Protein AF-A0A966F3T3-F1 (afdb_monomer)

Mean predicted aligned error: 4.18 Å

Foldseek 3Di:
DPPDDADQEPLPDQKDWDWDADPVVRDIDDTDIDGAPPRDDLRVLVVVVVVVDLDDDHNDYDPSNVVSSVPD

Sequence (72 aa):
MRENRFSTHFGGAEAFALYTVDEVTRDVGPRQVVAPPEHGRGVFPMWLRQQGAT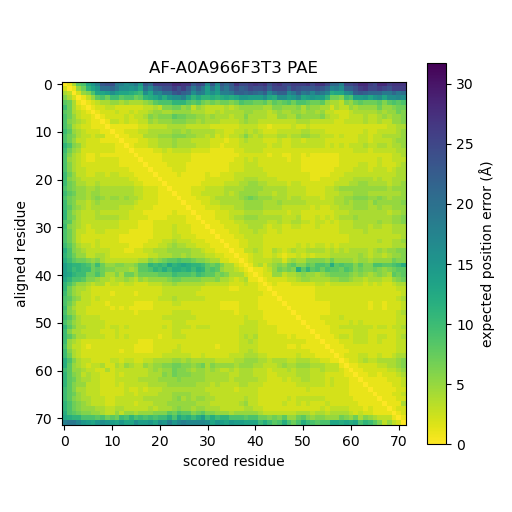VVLANGMGPRAADIFDHH

Solvent-accessible surface area (backbone atoms only — not comparable to full-atom values): 4830 Å² total; per-residue (Å²): 135,75,87,95,63,74,46,83,37,54,93,71,46,78,58,46,78,45,68,55,69,42,84,86,84,66,47,72,50,73,82,42,80,44,71,65,76,82,89,55,92,67,42,63,52,57,50,42,46,73,72,66,54,88,74,86,87,67,76,35,73,58,68,74,48,50,51,53,65,75,74,105

Nearest PDB structures (foldseek):
  2yx6-assembly2_C  TM=9.152E-01  e=1.339E-03  Pyrococcus horikoshii OT3
  4afx-assembly1_B  TM=6.171E-01  e=1.571E+00  Homo sapiens
  4aju-assembly1_B  TM=6.302E-01  e=1.918E+00  Homo sapiens
  5om6-assembly2_D  TM=4.307E-01  e=6.176E-01  Homo sapiens
  3f02-assembly2_D  TM=5.589E-01  e=3.059E+00  Homo sapiens

Radius of gyration: 12.65 Å; Cα contacts (8 Å, |Δi|>4): 78; chains: 1; bounding box: 32×32×30 Å

Structure (mmCIF, N/CA/C/O backbone):
data_AF-A0A966F3T3-F1
#
_entry.id   AF-A0A966F3T3-F1
#
loop_
_atom_site.group_PDB
_atom_site.id
_atom_site.type_symbol
_atom_site.label_atom_id
_atom_site.label_alt_id
_atom_site.label_comp_id
_atom_site.label_asym_id
_atom_site.label_entity_id
_atom_site.label_seq_id
_atom_site.pdbx_PDB_ins_code
_atom_site.Cartn_x
_atom_site.Cartn_y
_atom_site.Cartn_z
_atom_site.occupancy
_atom_site.B_iso_or_equiv
_atom_site.auth_seq_id
_atom_site.auth_comp_id
_atom_site.auth_asym_id
_atom_site.auth_atom_id
_atom_site.pdbx_PDB_model_num
ATOM 1 N N . MET A 1 1 ? 8.946 16.419 -2.077 1.00 45.81 1 MET A N 1
ATOM 2 C CA . MET A 1 1 ? 7.878 15.442 -1.780 1.00 45.81 1 MET A CA 1
ATOM 3 C C . MET A 1 1 ? 6.617 16.236 -1.474 1.00 45.81 1 MET A C 1
ATOM 5 O O . MET A 1 1 ? 6.707 17.155 -0.676 1.00 45.81 1 MET A O 1
ATOM 9 N N . ARG A 1 2 ? 5.492 16.005 -2.164 1.00 45.34 2 ARG A N 1
ATOM 10 C CA . ARG A 1 2 ? 4.205 16.606 -1.763 1.00 45.34 2 ARG A CA 1
ATOM 11 C C . ARG A 1 2 ? 3.508 15.577 -0.886 1.00 45.34 2 ARG A C 1
ATOM 13 O O . ARG A 1 2 ? 3.162 14.510 -1.387 1.00 45.34 2 ARG A O 1
ATOM 20 N N . GLU A 1 3 ? 3.415 15.858 0.407 1.00 61.06 3 GLU A N 1
ATOM 21 C CA . GLU A 1 3 ? 2.845 14.950 1.398 1.00 61.06 3 GLU A CA 1
ATOM 22 C C . GLU A 1 3 ? 1.436 14.504 0.985 1.00 61.06 3 GLU A C 1
ATOM 24 O O . GLU A 1 3 ? 0.603 15.310 0.578 1.00 61.06 3 GLU A O 1
ATOM 29 N N . ASN A 1 4 ? 1.183 13.199 1.101 1.00 68.31 4 ASN A N 1
ATOM 30 C CA . ASN A 1 4 ? -0.144 12.590 0.979 1.00 68.31 4 ASN A CA 1
ATOM 31 C C . ASN A 1 4 ? -0.747 12.473 -0.438 1.00 68.31 4 ASN A C 1
ATOM 33 O O . ASN A 1 4 ? -1.965 12.504 -0.605 1.00 68.31 4 ASN A O 1
ATOM 37 N N . ARG A 1 5 ? 0.084 12.296 -1.473 1.00 83.31 5 ARG A N 1
ATOM 38 C CA . ARG A 1 5 ? -0.382 11.917 -2.820 1.00 83.31 5 ARG A CA 1
ATOM 39 C C . ARG A 1 5 ? 0.018 10.489 -3.167 1.00 83.31 5 ARG A C 1
ATOM 41 O O . ARG A 1 5 ? 1.101 10.047 -2.793 1.00 83.31 5 ARG A O 1
ATOM 48 N N . PHE A 1 6 ? -0.822 9.804 -3.941 1.00 87.75 6 PHE A N 1
ATOM 49 C CA . PHE A 1 6 ? -0.426 8.556 -4.588 1.00 87.75 6 PHE A CA 1
ATOM 50 C C . PHE A 1 6 ? 0.714 8.790 -5.582 1.00 87.75 6 PHE A C 1
ATOM 52 O O . PHE A 1 6 ? 0.765 9.821 -6.263 1.00 87.75 6 PHE A O 1
ATOM 59 N N . SER A 1 7 ? 1.599 7.800 -5.694 1.00 89.00 7 SER A N 1
ATOM 60 C CA . SER A 1 7 ? 2.546 7.707 -6.802 1.00 89.00 7 SER A CA 1
ATOM 61 C C . SER A 1 7 ? 1.801 7.646 -8.133 1.00 89.00 7 SER A C 1
ATOM 63 O O . SER A 1 7 ? 0.692 7.116 -8.216 1.00 89.00 7 SER A O 1
ATOM 65 N N . THR A 1 8 ? 2.422 8.164 -9.194 1.00 87.94 8 THR A N 1
ATOM 66 C CA . THR A 1 8 ? 1.810 8.204 -10.531 1.00 87.94 8 THR A CA 1
ATOM 67 C C . THR A 1 8 ? 1.421 6.807 -11.023 1.00 87.94 8 THR A C 1
ATOM 69 O O . THR A 1 8 ? 0.358 6.651 -11.619 1.00 87.94 8 THR A O 1
ATOM 72 N N . HIS A 1 9 ? 2.244 5.798 -10.711 1.00 89.06 9 HIS A N 1
ATOM 73 C CA . HIS A 1 9 ? 2.015 4.391 -11.034 1.00 89.06 9 HIS A CA 1
ATOM 74 C C . HIS A 1 9 ? 2.335 3.506 -9.828 1.00 89.06 9 HIS A C 1
ATOM 76 O O . HIS A 1 9 ? 3.327 3.737 -9.138 1.00 89.06 9 HIS A O 1
ATOM 82 N N . PHE A 1 10 ? 1.545 2.451 -9.629 1.00 91.44 10 PHE A N 1
ATOM 83 C CA . PHE A 1 10 ? 1.730 1.487 -8.541 1.00 91.44 10 PHE A CA 1
ATOM 84 C C . PHE A 1 10 ? 3.122 0.830 -8.535 1.00 91.44 10 PHE A C 1
ATOM 86 O O . PHE A 1 10 ? 3.755 0.722 -7.492 1.00 91.44 10 PHE A O 1
ATOM 93 N N . GLY A 1 11 ? 3.632 0.428 -9.704 1.00 89.56 11 GLY A N 1
ATOM 94 C CA . GLY A 1 11 ? 4.913 -0.285 -9.809 1.00 89.56 11 GLY A CA 1
ATOM 95 C C . GLY A 1 11 ? 6.162 0.556 -9.513 1.00 89.56 11 GLY A C 1
ATOM 96 O O . GLY A 1 11 ? 7.248 -0.006 -9.460 1.00 89.56 11 GLY A O 1
ATOM 97 N N . GLY A 1 12 ? 6.018 1.875 -9.349 1.00 88.44 12 GLY A N 1
ATOM 98 C CA . GLY A 1 12 ? 7.104 2.796 -8.995 1.00 88.44 12 GLY A CA 1
ATOM 99 C C . GLY A 1 12 ? 6.846 3.526 -7.678 1.00 88.44 12 GLY A C 1
ATOM 100 O O . GLY A 1 12 ? 7.293 4.657 -7.506 1.00 88.44 12 GLY A O 1
ATOM 101 N N . ALA A 1 13 ? 6.037 2.945 -6.790 1.00 90.56 13 ALA A N 1
ATOM 102 C CA . ALA A 1 13 ? 5.808 3.510 -5.471 1.00 90.56 13 ALA A CA 1
ATOM 103 C C . ALA A 1 13 ? 7.067 3.381 -4.602 1.00 90.56 13 ALA A C 1
ATOM 105 O O . ALA A 1 13 ? 7.601 2.292 -4.432 1.00 90.56 13 ALA A O 1
ATOM 106 N N . GLU A 1 14 ? 7.515 4.498 -4.029 1.00 90.44 14 GLU A N 1
ATOM 107 C CA . GLU A 1 14 ? 8.674 4.553 -3.122 1.00 90.44 14 GLU A CA 1
ATOM 108 C C . GLU A 1 14 ? 8.299 4.195 -1.674 1.00 90.44 14 GLU A C 1
ATOM 110 O O . GLU A 1 14 ? 9.158 3.876 -0.858 1.00 90.44 14 GLU A O 1
ATOM 115 N N . ALA A 1 15 ? 7.007 4.258 -1.348 1.00 92.69 15 ALA A N 1
ATOM 116 C CA . ALA A 1 15 ? 6.457 3.901 -0.051 1.00 92.69 15 ALA A CA 1
ATOM 117 C C . ALA A 1 15 ? 4.988 3.492 -0.188 1.00 92.69 15 ALA A C 1
ATOM 119 O O . ALA A 1 15 ? 4.279 3.957 -1.085 1.00 92.69 15 ALA A O 1
ATOM 120 N N . PHE A 1 16 ? 4.519 2.683 0.757 1.00 94.69 16 PHE A N 1
ATOM 121 C CA . PHE A 1 16 ? 3.114 2.328 0.914 1.00 94.69 16 PHE A CA 1
ATOM 122 C C . PHE A 1 16 ? 2.608 2.806 2.274 1.00 94.69 16 PHE A C 1
ATOM 124 O O . PHE A 1 16 ? 3.302 2.687 3.282 1.00 94.69 16 PHE A O 1
ATOM 131 N N . ALA A 1 17 ? 1.401 3.371 2.294 1.00 95.56 17 ALA A N 1
ATOM 132 C CA . ALA A 1 17 ? 0.690 3.694 3.524 1.00 95.56 17 ALA A CA 1
ATOM 133 C C . ALA A 1 17 ? -0.324 2.580 3.809 1.00 95.56 17 ALA A C 1
ATOM 135 O O . ALA A 1 17 ? -1.243 2.369 3.019 1.00 95.56 17 ALA A O 1
ATOM 136 N N . LEU A 1 18 ? -0.129 1.870 4.916 1.00 96.12 18 LEU A N 1
ATOM 137 C CA . LEU A 1 18 ? -0.998 0.808 5.399 1.00 96.12 18 LEU A CA 1
ATOM 138 C C . LEU A 1 18 ? -1.911 1.351 6.497 1.00 96.12 18 LEU A C 1
ATOM 140 O O . LEU A 1 18 ? -1.490 2.150 7.340 1.00 96.12 18 LEU A O 1
ATOM 144 N N . TYR A 1 19 ? -3.156 0.892 6.464 1.00 96.56 19 TYR A N 1
ATOM 145 C CA . TYR A 1 19 ? -4.195 1.230 7.423 1.00 96.56 19 TYR A CA 1
ATOM 146 C C . TYR A 1 19 ? -4.942 -0.044 7.790 1.00 96.56 19 TYR A C 1
ATOM 148 O O . TYR A 1 19 ? -5.335 -0.805 6.907 1.00 96.56 19 TYR A O 1
ATOM 156 N N . THR A 1 20 ? -5.172 -0.239 9.082 1.00 96.62 20 THR A N 1
ATOM 157 C CA . THR A 1 20 ? -6.140 -1.224 9.568 1.00 96.62 20 THR A CA 1
ATOM 158 C C . THR A 1 20 ? -7.482 -0.525 9.706 1.00 96.62 20 THR A C 1
ATOM 160 O O . THR A 1 20 ? -7.550 0.541 10.316 1.00 96.62 20 THR A O 1
ATOM 163 N N . VAL A 1 21 ? -8.533 -1.103 9.137 1.00 96.62 21 VAL A N 1
ATOM 164 C CA . VAL A 1 21 ? -9.891 -0.553 9.195 1.00 96.62 21 VAL A CA 1
ATOM 165 C C . VAL A 1 21 ? -10.776 -1.535 9.947 1.00 96.62 21 VAL A C 1
ATOM 167 O O . VAL A 1 21 ? -10.784 -2.721 9.625 1.00 96.62 21 VAL A O 1
ATOM 170 N N . ASP A 1 22 ? -11.504 -1.041 10.945 1.00 96.56 22 ASP A N 1
ATOM 171 C CA . ASP A 1 22 ? -12.577 -1.791 11.591 1.00 96.56 22 ASP A CA 1
ATOM 172 C C . ASP A 1 22 ? -13.876 -1.539 10.816 1.00 96.56 22 ASP A C 1
ATOM 174 O O . ASP A 1 22 ? -14.389 -0.422 10.784 1.00 96.56 22 ASP A O 1
ATOM 178 N N . GLU A 1 23 ? -14.408 -2.561 10.146 1.00 94.25 23 GLU A N 1
ATOM 179 C CA . GLU A 1 23 ? -15.622 -2.417 9.330 1.00 94.25 23 GLU A CA 1
ATOM 180 C C . GLU A 1 23 ? -16.906 -2.261 10.164 1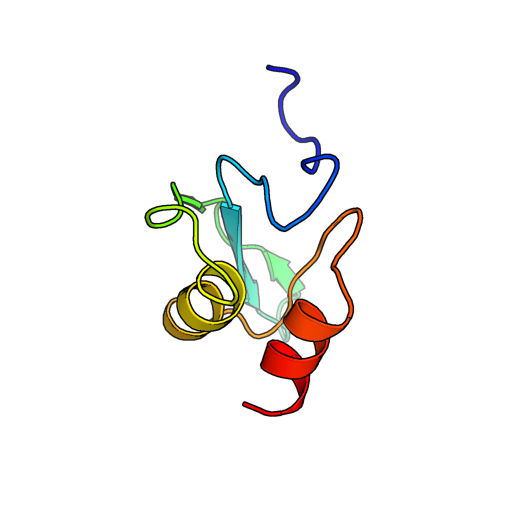.00 94.25 23 GLU A C 1
ATOM 182 O O . GLU A 1 23 ? -17.904 -1.734 9.665 1.00 94.25 23 GLU A O 1
ATOM 187 N N . VAL A 1 24 ? -16.892 -2.689 11.433 1.00 97.31 24 VAL A N 1
ATOM 188 C CA . VAL A 1 24 ? -18.045 -2.622 12.339 1.00 97.31 24 VAL A CA 1
ATOM 189 C C . VAL A 1 24 ? -18.165 -1.223 12.925 1.00 97.31 24 VAL A C 1
ATOM 191 O O . VAL A 1 24 ? -19.231 -0.609 12.843 1.00 97.31 24 VAL A O 1
ATOM 194 N N . THR A 1 25 ? -17.078 -0.701 13.496 1.00 97.75 25 THR A N 1
ATOM 195 C CA . THR A 1 25 ? -17.065 0.647 14.085 1.00 97.75 25 THR A CA 1
ATOM 196 C C . THR A 1 25 ? -16.846 1.737 13.040 1.00 97.75 25 THR A C 1
ATOM 198 O O . THR A 1 25 ? -17.219 2.885 13.273 1.00 97.75 25 THR A O 1
ATOM 201 N N . ARG A 1 26 ? -16.325 1.368 11.860 1.00 96.06 26 ARG A N 1
ATOM 202 C CA . ARG A 1 26 ? -15.876 2.265 10.781 1.00 96.06 26 ARG A CA 1
ATOM 203 C C . ARG A 1 26 ? -14.683 3.136 11.167 1.00 96.06 26 ARG A C 1
ATOM 205 O O . ARG A 1 26 ? -14.451 4.172 10.541 1.00 96.06 26 ARG A O 1
ATOM 212 N N . ASP A 1 27 ? -13.917 2.711 12.166 1.00 97.50 27 ASP A N 1
ATOM 213 C CA . ASP A 1 27 ? -12.702 3.402 12.570 1.00 97.50 27 ASP A CA 1
ATOM 214 C C . ASP A 1 27 ? -11.526 3.033 11.665 1.00 97.50 27 ASP A C 1
ATOM 216 O O . ASP A 1 27 ? -11.330 1.883 11.265 1.00 97.50 27 ASP A O 1
ATOM 220 N N . VAL A 1 28 ? -10.702 4.036 11.369 1.00 96.62 28 VAL A N 1
ATOM 221 C CA . VAL A 1 28 ? -9.441 3.865 10.647 1.00 96.62 28 VAL A CA 1
ATOM 222 C C . VAL A 1 28 ? -8.305 3.993 11.651 1.00 96.62 28 VAL A C 1
ATOM 224 O O . VAL A 1 28 ? -8.156 5.021 12.313 1.00 96.62 28 VAL A O 1
ATOM 227 N N . GLY A 1 29 ? -7.499 2.941 11.757 1.00 95.12 29 GLY A N 1
ATOM 228 C CA . GLY A 1 29 ? -6.320 2.902 12.607 1.00 95.12 29 GLY A CA 1
ATOM 229 C C . GLY A 1 29 ? -5.224 3.887 12.177 1.00 95.12 29 GLY A C 1
ATOM 230 O O . GLY A 1 29 ? -5.343 4.597 11.171 1.00 95.12 29 GLY A O 1
ATOM 231 N N . PRO A 1 30 ? -4.114 3.942 12.930 1.00 95.00 30 PRO A N 1
ATOM 232 C CA . PRO A 1 30 ? -3.016 4.845 12.625 1.00 95.00 30 PRO A CA 1
ATOM 233 C C . PRO A 1 30 ? -2.398 4.541 11.255 1.00 95.00 30 PRO A C 1
ATOM 235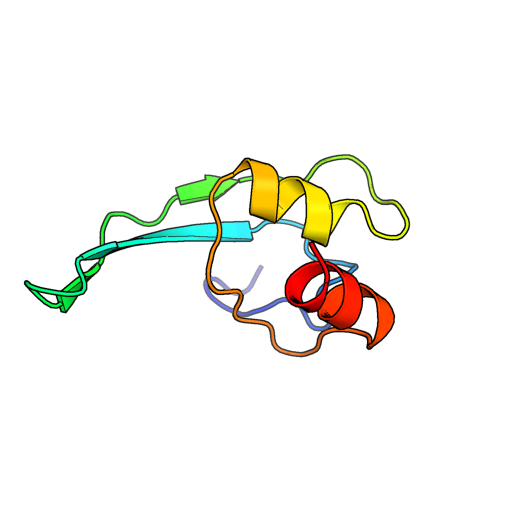 O O . PRO A 1 30 ? -2.298 3.392 10.827 1.00 95.00 30 PRO A O 1
ATOM 238 N N . ARG A 1 31 ? -1.923 5.594 10.586 1.00 93.88 31 ARG A N 1
ATOM 239 C CA . ARG A 1 31 ? -1.179 5.484 9.329 1.00 93.88 31 ARG A CA 1
ATOM 240 C C . ARG A 1 31 ? 0.191 4.858 9.583 1.00 93.88 31 ARG A C 1
ATOM 242 O O . ARG A 1 31 ? 1.023 5.473 10.248 1.00 93.88 31 ARG A O 1
ATOM 249 N N . GLN A 1 32 ? 0.473 3.723 8.950 1.00 95.38 32 GLN A N 1
ATOM 250 C CA . GLN A 1 32 ? 1.806 3.124 8.936 1.00 95.38 32 GLN A CA 1
ATOM 251 C C . GLN A 1 32 ? 2.439 3.283 7.552 1.00 95.38 32 GLN A C 1
ATOM 253 O O . GLN A 1 32 ? 1.922 2.772 6.565 1.00 95.38 32 GLN A O 1
ATOM 258 N N . VAL A 1 33 ? 3.565 3.992 7.459 1.00 94.44 33 VAL A N 1
ATOM 259 C CA . VAL A 1 33 ? 4.303 4.143 6.195 1.00 94.44 33 VAL A CA 1
ATOM 260 C C . VAL A 1 33 ? 5.462 3.155 6.167 1.00 94.44 33 VAL A C 1
ATOM 262 O O . VAL A 1 33 ? 6.290 3.152 7.074 1.00 94.44 33 VAL A O 1
ATOM 265 N N . VAL A 1 34 ? 5.522 2.333 5.123 1.00 94.31 34 VAL A N 1
ATOM 266 C CA . VAL A 1 34 ? 6.550 1.304 4.932 1.00 94.31 34 VAL A CA 1
ATOM 267 C C . VAL A 1 34 ? 7.226 1.460 3.574 1.00 94.31 34 VAL A C 1
ATOM 269 O O . VAL A 1 34 ? 6.578 1.782 2.575 1.00 94.31 34 VAL A O 1
ATOM 272 N N . ALA A 1 35 ? 8.537 1.226 3.540 1.00 92.50 35 ALA A N 1
ATOM 273 C CA . ALA A 1 35 ? 9.280 1.112 2.293 1.00 92.50 35 ALA A CA 1
ATOM 274 C C . ALA A 1 35 ? 9.035 -0.280 1.681 1.00 92.50 35 ALA A C 1
ATOM 276 O O . ALA A 1 35 ? 9.059 -1.270 2.420 1.00 92.50 35 ALA A O 1
ATOM 277 N N . PRO A 1 36 ? 8.782 -0.380 0.366 1.00 91.69 36 PRO A N 1
ATOM 278 C CA . PRO A 1 36 ? 8.644 -1.671 -0.285 1.00 91.69 36 PRO A CA 1
ATOM 279 C C . PRO A 1 36 ? 9.997 -2.386 -0.418 1.00 91.69 36 PRO A C 1
ATOM 281 O O . PRO A 1 36 ? 11.053 -1.759 -0.295 1.00 91.69 36 PRO A O 1
ATOM 284 N N . PRO A 1 37 ? 9.979 -3.700 -0.701 1.00 92.56 37 PRO A N 1
ATOM 285 C CA . PRO A 1 37 ? 11.176 -4.444 -1.086 1.00 92.56 37 PRO A CA 1
ATOM 286 C C . PRO A 1 37 ? 11.763 -3.925 -2.409 1.00 92.56 37 PRO A C 1
ATOM 288 O O . PRO A 1 37 ? 11.173 -3.084 -3.089 1.00 92.56 37 PRO A O 1
ATOM 291 N N . GLU A 1 38 ? 12.921 -4.461 -2.800 1.00 88.19 38 GLU A N 1
ATOM 292 C CA . GLU A 1 38 ? 13.557 -4.128 -4.077 1.00 88.19 38 GLU A CA 1
ATOM 293 C C . GLU A 1 38 ? 12.592 -4.302 -5.265 1.00 88.19 38 GLU A C 1
ATOM 295 O O . GLU A 1 38 ? 11.770 -5.224 -5.313 1.00 88.19 38 GLU A O 1
ATOM 300 N N . HIS A 1 39 ? 12.679 -3.379 -6.226 1.00 76.81 39 HIS A N 1
ATOM 301 C CA . HIS A 1 39 ? 11.784 -3.340 -7.375 1.00 76.81 39 HIS A CA 1
ATO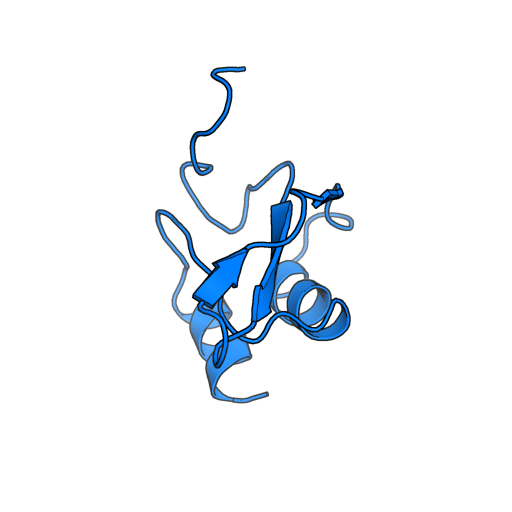M 302 C C . HIS A 1 39 ? 11.905 -4.614 -8.219 1.00 76.81 39 HIS A C 1
ATOM 304 O O . HIS A 1 39 ? 12.977 -4.969 -8.702 1.00 76.81 39 HIS A O 1
ATOM 310 N N . GLY A 1 40 ? 10.768 -5.256 -8.487 1.00 78.50 40 GLY A N 1
ATOM 311 C CA . GLY A 1 40 ? 10.700 -6.441 -9.333 1.00 78.50 40 GLY A CA 1
ATOM 312 C C . GLY A 1 40 ? 9.291 -6.703 -9.856 1.00 78.50 40 GLY A C 1
ATOM 313 O O . GLY A 1 40 ? 8.290 -6.231 -9.309 1.00 78.50 40 GLY A O 1
ATOM 314 N N . ARG A 1 41 ? 9.189 -7.469 -10.947 1.00 79.81 41 ARG A N 1
ATOM 315 C CA . ARG A 1 41 ? 7.895 -7.785 -11.574 1.00 79.81 41 AR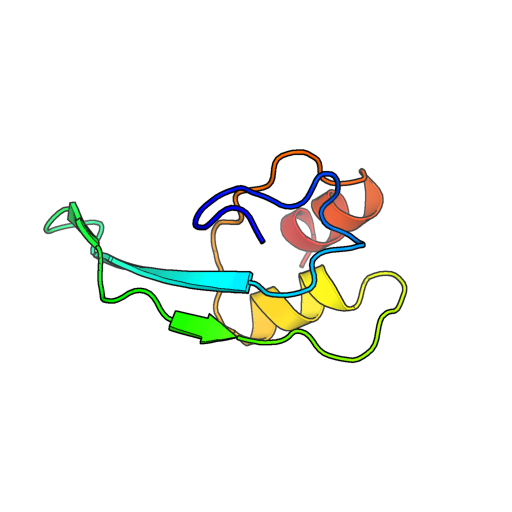G A CA 1
ATOM 316 C C . ARG A 1 41 ? 7.041 -8.634 -10.632 1.00 79.81 41 ARG A C 1
ATOM 318 O O . ARG A 1 41 ? 7.418 -9.751 -10.305 1.00 79.81 41 ARG A O 1
ATOM 325 N N . GLY A 1 42 ? 5.873 -8.121 -10.246 1.00 83.81 42 GLY A N 1
ATOM 326 C CA . GLY A 1 42 ? 4.927 -8.833 -9.375 1.00 83.81 42 GLY A CA 1
ATOM 327 C C . GLY A 1 42 ? 5.323 -8.879 -7.895 1.00 83.81 42 GLY A C 1
ATOM 328 O O . GLY A 1 42 ? 4.595 -9.468 -7.103 1.00 83.81 42 GLY A O 1
ATOM 329 N N . VAL A 1 43 ? 6.423 -8.226 -7.506 1.00 92.25 43 VAL A N 1
ATOM 330 C CA . VAL A 1 43 ? 6.905 -8.228 -6.118 1.00 92.25 43 VAL A CA 1
ATOM 331 C C . VAL A 1 43 ? 5.953 -7.459 -5.205 1.00 92.25 43 VAL A C 1
ATOM 333 O O . VAL A 1 43 ? 5.551 -7.980 -4.171 1.00 92.25 43 VAL A O 1
ATOM 336 N N . PHE A 1 44 ? 5.548 -6.244 -5.590 1.00 94.38 44 PHE A N 1
ATOM 337 C CA . PHE A 1 44 ? 4.729 -5.392 -4.719 1.00 94.38 44 PHE A CA 1
ATOM 338 C C . PHE A 1 44 ? 3.350 -5.984 -4.396 1.00 94.38 44 PHE A C 1
ATOM 340 O O . PHE A 1 44 ? 2.992 -5.961 -3.222 1.00 94.38 44 PHE A O 1
ATOM 347 N N . PRO A 1 45 ? 2.590 -6.558 -5.354 1.00 93.75 45 PRO A N 1
ATOM 348 C CA . PRO A 1 45 ? 1.317 -7.196 -5.033 1.00 93.75 45 PRO A CA 1
ATOM 349 C C . PRO A 1 45 ? 1.470 -8.350 -4.041 1.00 93.75 45 PRO A C 1
ATOM 351 O O . PRO A 1 45 ? 0.813 -8.358 -3.005 1.00 93.75 45 PRO A O 1
ATOM 354 N N . MET A 1 46 ? 2.405 -9.272 -4.295 1.00 93.56 46 MET A N 1
ATOM 355 C CA . MET A 1 46 ? 2.665 -10.402 -3.397 1.00 93.56 46 MET A CA 1
ATOM 356 C C . MET A 1 46 ? 3.099 -9.944 -2.005 1.00 93.56 46 MET A C 1
ATOM 358 O O . MET A 1 46 ? 2.623 -10.462 -0.998 1.00 93.56 46 MET A O 1
ATOM 362 N N . TRP A 1 47 ? 3.983 -8.952 -1.947 1.00 95.12 47 TRP A N 1
ATOM 363 C CA . TRP A 1 47 ? 4.471 -8.403 -0.692 1.00 95.12 47 TRP A CA 1
ATOM 364 C C . TRP A 1 47 ? 3.361 -7.711 0.108 1.00 95.12 47 TRP A C 1
ATOM 366 O O . TRP A 1 47 ? 3.238 -7.965 1.302 1.00 95.12 47 TRP A O 1
ATOM 376 N N . LEU A 1 48 ? 2.501 -6.907 -0.527 1.00 95.56 48 LEU A N 1
ATOM 377 C CA . LEU A 1 48 ? 1.366 -6.264 0.148 1.00 95.56 48 LEU A CA 1
ATOM 378 C C . LEU A 1 48 ? 0.382 -7.286 0.725 1.00 95.56 48 LEU A C 1
ATOM 380 O O . LEU A 1 48 ? -0.099 -7.109 1.842 1.00 95.56 48 LEU A O 1
ATOM 384 N N . ARG A 1 49 ? 0.137 -8.393 0.016 1.00 93.38 49 ARG A N 1
ATOM 385 C CA . ARG A 1 49 ? -0.675 -9.496 0.546 1.00 93.38 49 ARG A CA 1
ATOM 386 C C . ARG A 1 49 ? -0.043 -10.144 1.775 1.00 93.38 49 ARG A C 1
ATOM 388 O O . ARG A 1 49 ? -0.744 -10.431 2.737 1.00 93.38 49 ARG A O 1
ATOM 395 N N . GLN A 1 50 ? 1.281 -10.305 1.787 1.00 93.69 50 GLN A N 1
ATOM 396 C CA . GLN A 1 50 ? 2.008 -10.775 2.974 1.00 93.69 50 GLN A CA 1
ATOM 397 C C . GLN A 1 50 ? 1.913 -9.794 4.154 1.00 93.69 50 GLN A C 1
ATOM 399 O O . GLN A 1 50 ? 1.987 -10.229 5.297 1.00 93.69 50 GLN A O 1
ATOM 404 N N . GLN A 1 51 ? 1.710 -8.495 3.899 1.00 94.56 51 GLN A N 1
ATOM 405 C CA . GLN A 1 51 ? 1.403 -7.506 4.944 1.00 94.56 51 GLN A CA 1
ATOM 406 C C 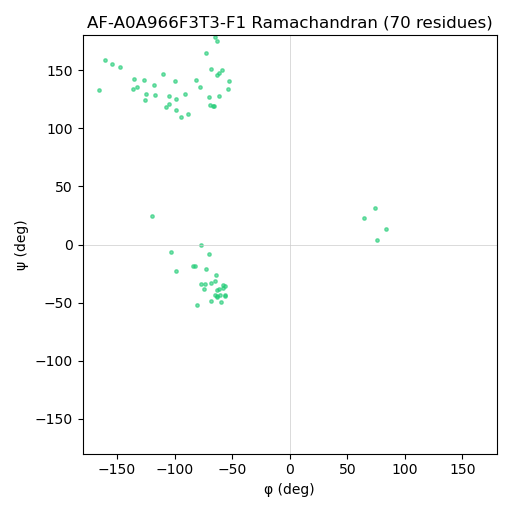. GLN A 1 51 ? -0.060 -7.570 5.429 1.00 94.56 51 GLN A C 1
ATOM 408 O O . GLN A 1 51 ? -0.447 -6.790 6.294 1.00 94.56 51 GLN A O 1
ATOM 413 N N . GLY A 1 52 ? -0.884 -8.470 4.878 1.00 93.44 52 GLY A N 1
ATOM 414 C CA . GLY A 1 52 ? -2.300 -8.610 5.218 1.00 93.44 52 GLY A CA 1
ATOM 415 C C . GLY A 1 52 ? -3.227 -7.645 4.476 1.00 93.44 52 GLY A C 1
ATOM 416 O O . GLY A 1 52 ? -4.383 -7.505 4.864 1.00 93.44 52 GLY A O 1
ATOM 417 N N . ALA A 1 53 ? -2.753 -6.969 3.423 1.00 94.88 53 ALA A N 1
ATOM 418 C CA . ALA A 1 53 ? -3.598 -6.064 2.652 1.00 94.88 53 ALA A CA 1
ATOM 419 C C . ALA A 1 53 ? -4.694 -6.842 1.904 1.00 94.88 53 ALA A C 1
ATOM 421 O O . ALA A 1 53 ? -4.401 -7.676 1.045 1.00 94.88 53 ALA A O 1
ATOM 422 N N . THR A 1 54 ? -5.951 -6.531 2.214 1.00 93.62 54 THR A N 1
ATOM 423 C CA . THR A 1 54 ? -7.147 -7.072 1.543 1.00 93.62 54 THR A CA 1
ATOM 424 C C . THR A 1 54 ? -7.715 -6.118 0.495 1.00 93.62 54 THR A C 1
ATOM 426 O O . THR A 1 54 ? -8.391 -6.548 -0.433 1.00 93.62 54 THR A O 1
ATOM 429 N N . VAL A 1 55 ? -7.419 -4.823 0.620 1.00 94.00 55 VAL A N 1
ATOM 430 C CA . VAL A 1 55 ? -7.836 -3.766 -0.304 1.00 94.00 55 VAL A CA 1
ATOM 431 C C . VAL A 1 55 ? -6.628 -2.900 -0.634 1.00 94.00 55 VAL A C 1
ATOM 433 O O . VAL A 1 55 ? -5.867 -2.513 0.254 1.00 94.00 55 VAL A O 1
ATOM 436 N N . VAL A 1 56 ? -6.456 -2.568 -1.915 1.00 94.19 56 VAL A N 1
ATOM 437 C CA . VAL A 1 56 ? -5.366 -1.708 -2.389 1.00 94.19 56 VAL A CA 1
ATOM 438 C C . VAL A 1 56 ? -5.931 -0.543 -3.185 1.00 94.19 56 VAL A C 1
ATOM 440 O O . VAL A 1 56 ? -6.630 -0.724 -4.177 1.00 94.19 56 VAL A O 1
ATOM 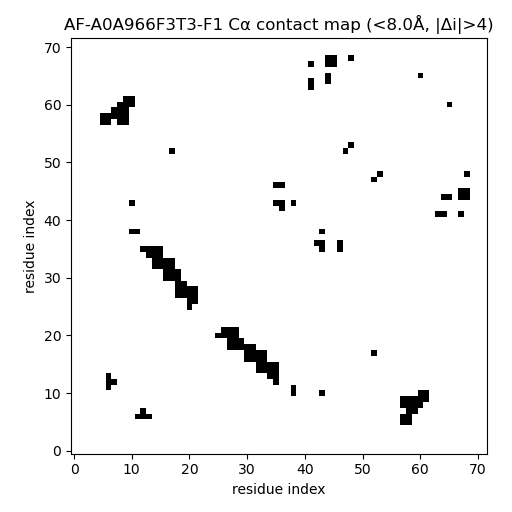443 N N . LEU A 1 57 ? -5.580 0.670 -2.760 1.00 94.06 57 LEU A N 1
ATOM 444 C CA . LEU A 1 57 ? -5.915 1.908 -3.454 1.00 94.06 57 LEU A CA 1
ATOM 445 C C . LEU A 1 57 ? -4.670 2.440 -4.167 1.00 94.06 57 LEU A C 1
ATOM 447 O O . LEU A 1 57 ? -3.613 2.597 -3.556 1.00 94.06 57 LEU A O 1
ATOM 451 N N . ALA A 1 58 ? -4.791 2.726 -5.461 1.00 93.19 58 ALA A N 1
ATOM 452 C CA . ALA A 1 58 ? -3.705 3.268 -6.270 1.00 93.19 58 ALA A CA 1
ATOM 453 C C . ALA A 1 58 ? -4.250 4.202 -7.358 1.00 93.19 58 ALA A C 1
ATOM 455 O O . ALA A 1 58 ? -5.361 4.012 -7.841 1.00 93.19 58 ALA A O 1
ATOM 456 N N . ASN A 1 59 ? -3.445 5.181 -7.791 1.00 90.38 59 ASN A N 1
ATOM 457 C CA . ASN A 1 59 ? -3.792 6.046 -8.929 1.00 90.38 59 ASN A CA 1
ATOM 458 C C . ASN A 1 59 ? -3.871 5.266 -10.255 1.00 90.38 59 ASN A C 1
ATOM 460 O O . ASN A 1 59 ? -4.642 5.605 -11.144 1.00 90.38 59 ASN A O 1
ATOM 464 N N . GLY A 1 60 ? -3.059 4.217 -10.387 1.00 90.19 60 GLY A N 1
ATOM 465 C CA . GLY A 1 60 ? -3.068 3.326 -11.537 1.00 90.19 60 GLY A CA 1
ATOM 466 C C . GLY A 1 60 ? -2.289 2.052 -11.241 1.00 90.19 60 GLY A C 1
ATOM 467 O O . GLY A 1 60 ? -1.166 2.107 -10.730 1.00 90.19 60 GLY A O 1
ATOM 468 N N . MET A 1 61 ? -2.887 0.912 -11.573 1.00 92.19 61 MET A N 1
ATOM 469 C CA . MET A 1 61 ? -2.313 -0.419 -11.407 1.00 92.19 61 MET A CA 1
ATOM 470 C C . MET A 1 61 ? -2.335 -1.135 -12.759 1.00 92.19 61 MET A C 1
ATOM 472 O O . MET A 1 61 ? -3.355 -1.147 -13.441 1.00 92.19 61 MET A O 1
ATOM 476 N N . GLY A 1 62 ? -1.196 -1.690 -13.179 1.00 90.00 62 GLY A N 1
ATOM 477 C CA . GLY A 1 62 ? -1.135 -2.461 -14.423 1.00 90.00 62 GLY A CA 1
ATOM 478 C C . GLY A 1 62 ? -1.927 -3.772 -14.302 1.00 90.00 62 GLY A C 1
ATOM 479 O O . GLY A 1 62 ? -1.971 -4.329 -13.204 1.00 90.00 62 GLY A O 1
ATOM 480 N N . PRO A 1 63 ? -2.477 -4.312 -15.407 1.00 90.94 63 PRO A N 1
ATOM 481 C CA . PRO A 1 63 ? -3.389 -5.462 -15.382 1.00 90.94 63 PRO A CA 1
ATOM 482 C C . PRO A 1 63 ? -2.776 -6.678 -14.685 1.00 90.94 63 PRO A C 1
ATOM 484 O O . PRO A 1 63 ? -3.367 -7.223 -13.771 1.00 90.94 63 PRO A O 1
ATOM 487 N N . ARG A 1 64 ? -1.509 -6.995 -14.976 1.00 89.81 64 ARG A N 1
ATOM 488 C CA . ARG A 1 64 ? -0.797 -8.094 -14.307 1.00 89.81 64 ARG A CA 1
ATOM 489 C C . ARG A 1 64 ? -0.713 -7.945 -12.782 1.00 89.81 64 ARG A C 1
ATOM 491 O O . ARG A 1 64 ? -0.660 -8.945 -12.081 1.00 89.81 64 ARG A O 1
ATOM 498 N N . ALA A 1 65 ? -0.593 -6.721 -12.266 1.00 91.19 65 ALA A N 1
ATOM 499 C CA . ALA A 1 65 ? -0.541 -6.503 -10.821 1.00 91.19 65 ALA A CA 1
ATOM 500 C C . ALA A 1 65 ? -1.927 -6.681 -10.188 1.00 91.19 65 ALA A C 1
ATOM 502 O O . ALA A 1 65 ? -2.003 -7.269 -9.115 1.00 91.19 65 ALA A O 1
ATOM 503 N N . ALA A 1 66 ? -2.985 -6.235 -10.873 1.00 90.94 66 ALA A N 1
ATOM 504 C CA . ALA A 1 66 ? -4.366 -6.482 -10.468 1.00 90.94 66 ALA A CA 1
ATOM 505 C C . ALA A 1 66 ? -4.692 -7.984 -10.488 1.00 90.94 66 ALA A C 1
ATOM 507 O O . ALA A 1 66 ? -5.157 -8.509 -9.485 1.00 90.94 66 ALA A O 1
ATOM 508 N N . ASP A 1 67 ? -4.299 -8.700 -11.548 1.00 91.62 67 ASP A N 1
ATOM 509 C CA . ASP A 1 67 ? -4.507 -10.148 -11.665 1.00 91.62 67 ASP A CA 1
ATOM 510 C C . ASP A 1 67 ? -3.903 -10.921 -10.482 1.00 91.62 67 ASP A C 1
ATOM 512 O O . ASP A 1 67 ? -4.476 -11.914 -10.041 1.00 91.62 67 ASP A O 1
ATOM 516 N N . ILE A 1 68 ? -2.755 -10.477 -9.949 1.00 89.25 68 ILE A N 1
ATOM 517 C CA . ILE A 1 68 ? -2.121 -11.110 -8.781 1.00 89.25 68 ILE A CA 1
ATOM 518 C C . ILE A 1 68 ? -2.952 -10.901 -7.508 1.00 89.25 68 ILE A C 1
ATOM 520 O O . ILE A 1 68 ? -2.948 -11.780 -6.652 1.00 89.25 68 ILE A O 1
ATOM 524 N N . PHE A 1 69 ? -3.646 -9.770 -7.364 1.00 88.69 69 PHE A N 1
ATOM 525 C CA . PHE A 1 69 ? -4.575 -9.565 -6.250 1.00 88.69 69 PHE A CA 1
ATOM 526 C C . PHE A 1 69 ? -5.869 -10.366 -6.419 1.00 88.69 69 PHE A C 1
ATOM 528 O O . PHE A 1 69 ? -6.399 -10.839 -5.421 1.00 88.69 69 PHE A O 1
ATOM 535 N N . ASP A 1 70 ? -6.346 -10.546 -7.653 1.00 86.12 70 ASP A N 1
ATOM 536 C CA . ASP A 1 70 ? -7.601 -11.257 -7.928 1.00 86.12 70 ASP A CA 1
ATOM 537 C C . ASP A 1 70 ? -7.467 -12.787 -7.830 1.00 86.12 70 ASP A C 1
ATOM 539 O O . ASP A 1 70 ? -8.411 -13.471 -7.437 1.00 86.12 70 ASP A O 1
ATOM 543 N N . HIS A 1 71 ? -6.309 -13.345 -8.201 1.00 82.25 71 HIS A N 1
ATOM 544 C CA . HIS A 1 71 ? -6.125 -14.800 -8.330 1.00 82.25 71 HIS A CA 1
ATOM 545 C C . HIS A 1 71 ? -5.359 -15.459 -7.183 1.00 82.25 71 HIS A C 1
ATOM 547 O O . HIS A 1 71 ? -5.229 -16.687 -7.172 1.00 82.25 71 HIS A O 1
ATOM 553 N N . HIS A 1 72 ? -4.821 -14.683 -6.245 1.00 61.84 72 HIS A N 1
ATOM 554 C CA . HIS A 1 72 ? -4.071 -15.227 -5.123 1.00 61.84 72 HIS A CA 1
ATOM 555 C C . HIS A 1 72 ? -4.663 -14.770 -3.818 1.00 61.84 72 HIS A C 1
ATOM 557 O O . HIS A 1 72 ? -4.493 -15.556 -2.855 1.00 61.84 72 HIS A O 1
#

Secondary structure (DSSP, 8-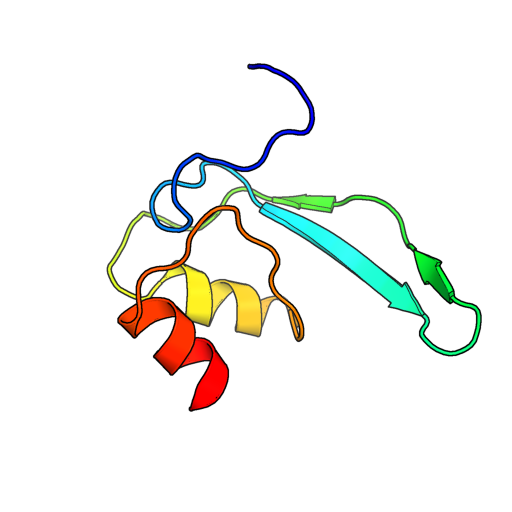state):
--TT---SSGGG-S-EEE--B-TTT--B---EEE---S--TTHHHHHHHHTT-S----S---HHHHHHHHH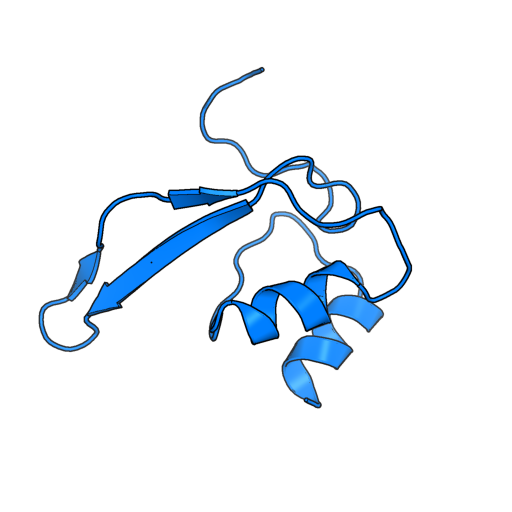-

pLDDT: mean 89.36, std 10.25, range [45.34, 97.75]